Protein AF-A0A7X9ANQ8-F1 (afdb_monomer_lite)

Sequence (46 aa):
MVIERNIYLQRLIDRKENGMIKVITGIRRCGKSYLLFNIYRDWLIN

Foldseek 3Di:
DDDDPPVVLVVCVVCPPVPDDDDDDDDPPPCPVVCVPPVNVVVVVD

Structure (mmCIF, N/CA/C/O backbone):
data_AF-A0A7X9ANQ8-F1
#
_entry.id   AF-A0A7X9ANQ8-F1
#
loop_
_atom_site.group_PDB
_atom_site.id
_atom_site.type_symbol
_atom_site.label_atom_id
_atom_site.label_alt_id
_atom_site.label_comp_id
_atom_site.label_asym_id
_atom_site.label_entity_id
_atom_site.label_seq_id
_atom_site.pdbx_PDB_ins_code
_atom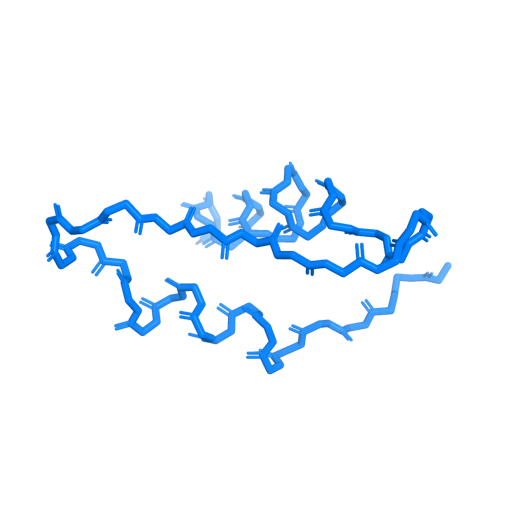_site.Cartn_x
_atom_site.Cartn_y
_atom_site.Cartn_z
_atom_site.occupancy
_atom_site.B_iso_or_equiv
_atom_site.auth_seq_id
_atom_site.auth_comp_id
_atom_site.auth_asym_id
_atom_site.auth_atom_id
_atom_site.pdbx_PDB_model_num
ATOM 1 N N . MET A 1 1 ? 8.227 5.583 -18.254 1.00 74.00 1 MET A N 1
ATOM 2 C CA . MET A 1 1 ? 6.872 5.013 -18.399 1.00 74.00 1 MET A CA 1
ATOM 3 C C . MET A 1 1 ? 6.470 4.427 -17.058 1.00 74.00 1 MET A C 1
ATOM 5 O O . MET A 1 1 ? 7.161 3.535 -16.577 1.00 74.00 1 MET A O 1
ATOM 9 N N . VAL A 1 2 ? 5.438 4.973 -16.417 1.00 80.88 2 VAL A N 1
ATOM 10 C CA . VAL A 1 2 ? 4.891 4.387 -15.187 1.00 80.88 2 VAL A CA 1
ATOM 11 C C . VAL A 1 2 ? 3.938 3.275 -15.607 1.00 80.88 2 VAL A C 1
ATOM 13 O O 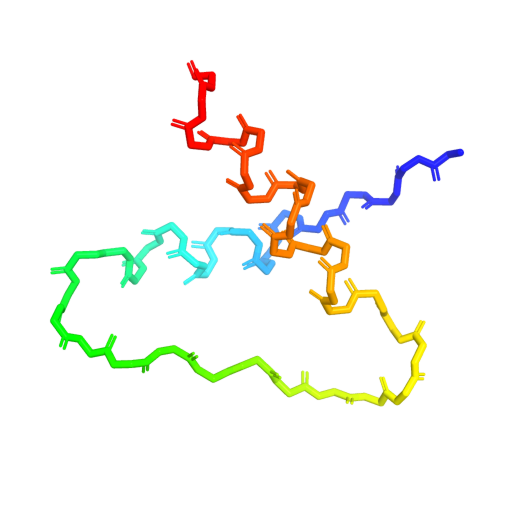. VAL A 1 2 ? 3.066 3.499 -16.438 1.00 80.88 2 VAL A O 1
ATOM 16 N N . ILE A 1 3 ? 4.147 2.065 -15.091 1.00 86.12 3 ILE A N 1
ATOM 17 C CA . ILE A 1 3 ? 3.237 0.946 -15.338 1.00 86.12 3 ILE A CA 1
ATOM 18 C C . ILE A 1 3 ? 2.113 1.038 -14.316 1.00 86.12 3 ILE A C 1
ATO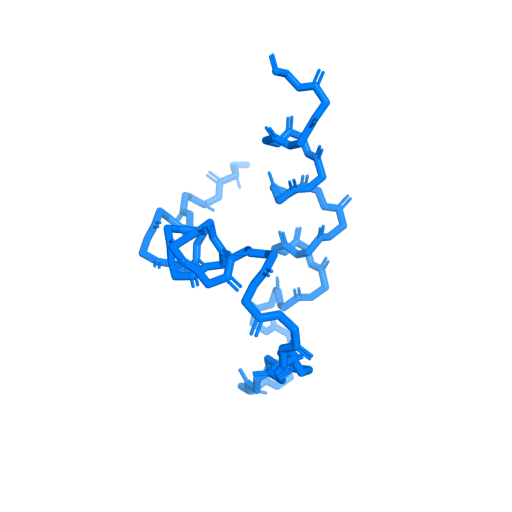M 20 O O . ILE A 1 3 ? 2.368 1.011 -13.109 1.00 86.12 3 ILE A O 1
ATOM 24 N N . GLU A 1 4 ? 0.880 1.111 -14.802 1.00 86.94 4 GLU A N 1
ATOM 25 C CA . GLU A 1 4 ? -0.300 1.142 -13.950 1.00 86.94 4 GLU A CA 1
ATOM 26 C C . GLU A 1 4 ? -0.426 -0.143 -13.118 1.00 86.94 4 GLU A C 1
ATOM 28 O O . GLU A 1 4 ? -0.233 -1.267 -13.592 1.00 86.94 4 GLU A O 1
ATOM 33 N N . ARG A 1 5 ? -0.737 0.021 -11.829 1.00 92.44 5 ARG A N 1
ATOM 34 C CA . ARG A 1 5 ? -0.879 -1.070 -10.850 1.00 92.44 5 ARG A CA 1
ATOM 35 C C . ARG A 1 5 ? -2.301 -1.134 -10.294 1.00 92.44 5 ARG A C 1
ATOM 37 O O . ARG A 1 5 ? -2.478 -1.477 -9.129 1.00 92.44 5 ARG A O 1
ATOM 44 N N . ASN A 1 6 ? -3.297 -0.847 -11.131 1.00 94.88 6 ASN A N 1
ATOM 45 C CA . ASN A 1 6 ? -4.690 -0.602 -10.731 1.00 94.88 6 ASN A CA 1
ATOM 46 C C . ASN A 1 6 ? -5.256 -1.710 -9.832 1.00 94.88 6 ASN A C 1
ATOM 48 O O . ASN A 1 6 ? -5.778 -1.423 -8.764 1.00 94.88 6 ASN A O 1
ATOM 52 N N . ILE A 1 7 ? -5.043 -2.985 -10.179 1.00 96.38 7 ILE A N 1
ATOM 53 C CA . ILE A 1 7 ? -5.512 -4.121 -9.363 1.00 96.38 7 ILE A CA 1
ATOM 54 C C . ILE A 1 7 ? -4.888 -4.116 -7.958 1.00 96.38 7 ILE A C 1
ATOM 56 O O . ILE A 1 7 ? -5.568 -4.369 -6.966 1.00 96.38 7 ILE A O 1
ATOM 60 N N . TYR A 1 8 ? -3.582 -3.863 -7.850 1.00 95.50 8 TYR A N 1
ATOM 61 C CA . TYR A 1 8 ? -2.888 -3.874 -6.560 1.00 95.50 8 TYR A CA 1
ATOM 62 C C . TYR A 1 8 ? -3.204 -2.632 -5.732 1.00 95.50 8 TYR A C 1
ATOM 64 O O . TYR A 1 8 ? -3.329 -2.738 -4.515 1.00 95.50 8 TYR A O 1
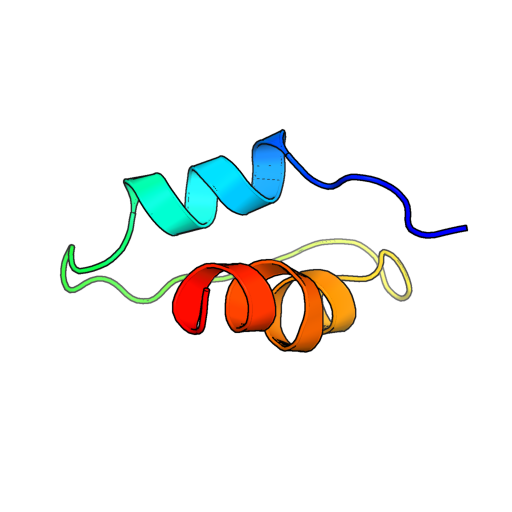ATOM 72 N N . LEU A 1 9 ? -3.349 -1.484 -6.394 1.00 95.88 9 LEU A N 1
ATOM 73 C CA . LEU A 1 9 ? -3.775 -0.239 -5.775 1.00 95.88 9 LEU A CA 1
ATOM 74 C C . LEU A 1 9 ? -5.187 -0.387 -5.197 1.00 95.88 9 LEU A C 1
ATOM 76 O O . LEU A 1 9 ? -5.373 -0.153 -4.007 1.00 95.88 9 LEU A O 1
ATOM 80 N N . GLN A 1 10 ? -6.141 -0.889 -5.986 1.00 97.25 10 GLN A N 1
ATOM 81 C CA . GLN A 1 10 ? -7.517 -1.097 -5.535 1.00 97.25 10 GLN A CA 1
ATOM 82 C C . GLN A 1 10 ? -7.584 -2.028 -4.320 1.00 97.25 10 GLN A C 1
ATOM 84 O O . GLN A 1 10 ? -8.235 -1.714 -3.333 1.00 97.25 10 GLN A O 1
ATOM 89 N N . ARG A 1 11 ? -6.802 -3.116 -4.311 1.00 96.06 11 ARG A N 1
ATOM 90 C CA . ARG A 1 11 ? -6.712 -4.018 -3.147 1.00 96.06 11 ARG A CA 1
ATOM 91 C C . ARG A 1 11 ? -6.231 -3.331 -1.865 1.00 96.06 11 ARG A C 1
ATOM 93 O O . ARG A 1 11 ? -6.591 -3.786 -0.779 1.00 96.06 11 ARG A O 1
ATOM 100 N N . LEU A 1 12 ? -5.376 -2.312 -1.971 1.00 95.69 12 LEU A N 1
ATOM 101 C CA . LEU A 1 12 ? -4.927 -1.526 -0.818 1.00 95.69 12 LEU A CA 1
ATOM 102 C C . LEU A 1 12 ? -6.022 -0.568 -0.347 1.00 95.69 12 LEU A C 1
ATOM 104 O O . LEU A 1 12 ? -6.245 -0.474 0.858 1.00 95.69 12 LEU A O 1
ATOM 108 N N . ILE A 1 13 ? -6.721 0.068 -1.289 1.00 95.81 13 ILE A N 1
ATOM 109 C CA . ILE A 1 13 ? -7.837 0.986 -1.031 1.00 95.81 13 ILE A CA 1
ATOM 110 C C . ILE A 1 13 ? -8.996 0.252 -0.349 1.00 95.81 13 ILE A C 1
ATOM 112 O O . ILE A 1 13 ? -9.405 0.644 0.740 1.00 95.81 13 ILE A O 1
ATOM 116 N N . ASP A 1 14 ? -9.453 -0.866 -0.917 1.00 96.25 14 ASP A N 1
ATOM 117 C CA . ASP A 1 14 ? -10.591 -1.647 -0.406 1.00 96.25 14 ASP A CA 1
ATOM 118 C C . ASP A 1 14 ? -10.359 -2.169 1.020 1.00 96.25 14 ASP A C 1
ATOM 120 O O . ASP A 1 14 ? -11.293 -2.463 1.762 1.00 96.25 14 ASP A O 1
ATOM 124 N N . ARG A 1 15 ? -9.088 -2.338 1.405 1.00 93.94 15 ARG A N 1
ATOM 125 C CA . ARG A 1 15 ? -8.678 -2.837 2.724 1.00 93.94 15 ARG A CA 1
ATOM 126 C C . ARG A 1 15 ? -8.170 -1.726 3.641 1.00 93.94 15 ARG A C 1
ATOM 128 O O . ARG A 1 15 ? -7.675 -2.031 4.731 1.00 93.94 15 ARG A O 1
ATOM 135 N N . LYS A 1 16 ? -8.241 -0.459 3.227 1.00 93.25 16 LYS A N 1
ATOM 136 C CA . LYS A 1 16 ? -7.875 0.690 4.062 1.00 93.25 16 LYS A CA 1
ATOM 137 C C . LYS A 1 16 ? -8.761 0.710 5.316 1.00 93.25 16 LYS A C 1
ATOM 139 O O . LYS A 1 16 ? -9.883 0.225 5.295 1.00 93.25 16 LYS A O 1
ATOM 144 N N . GLU A 1 17 ? -8.214 1.187 6.437 1.00 93.00 17 GLU A N 1
ATOM 145 C CA . GLU A 1 17 ? -8.949 1.423 7.701 1.00 93.00 17 GLU A CA 1
ATOM 146 C C . GLU A 1 17 ? -9.626 0.207 8.370 1.00 93.00 17 GLU A C 1
ATOM 148 O O . GLU A 1 17 ? -10.173 0.332 9.457 1.00 93.00 17 GLU A O 1
ATOM 153 N N . ASN A 1 18 ? -9.477 -1.006 7.837 1.00 94.94 18 ASN A N 1
ATOM 154 C CA . ASN A 1 18 ? -10.053 -2.222 8.428 1.00 94.94 18 ASN A CA 1
ATOM 155 C C . ASN A 1 18 ? -9.337 -2.761 9.693 1.00 94.94 18 ASN A C 1
ATOM 157 O O . ASN A 1 18 ? -9.527 -3.920 10.054 1.00 94.94 18 ASN A O 1
ATOM 161 N N . GLY A 1 19 ? -8.443 -1.984 10.314 1.00 93.81 19 GLY A N 1
ATOM 162 C CA . GLY A 1 19 ? -7.707 -2.363 11.533 1.00 93.81 19 GLY A CA 1
ATOM 163 C C . GLY A 1 19 ? -6.636 -3.458 11.388 1.00 93.81 19 GLY A C 1
ATOM 164 O O . GLY A 1 19 ? -5.864 -3.675 12.318 1.00 93.81 19 GLY A O 1
ATOM 165 N N . MET A 1 20 ? -6.526 -4.131 10.237 1.00 95.94 20 MET A N 1
ATOM 166 C CA . MET A 1 20 ? -5.552 -5.214 10.029 1.00 95.94 20 MET A CA 1
ATOM 167 C C . MET A 1 20 ? -4.241 -4.729 9.401 1.00 95.94 20 MET A C 1
ATOM 169 O O . MET A 1 20 ? -4.230 -3.779 8.617 1.00 95.94 20 MET A O 1
ATOM 173 N N . ILE A 1 21 ? -3.132 -5.421 9.680 1.00 94.25 21 ILE A N 1
ATOM 174 C CA . ILE A 1 21 ? -1.835 -5.194 9.019 1.00 94.25 21 ILE A CA 1
ATOM 175 C C . ILE A 1 21 ? -1.888 -5.734 7.581 1.00 94.25 21 ILE A C 1
ATOM 177 O O . ILE A 1 21 ? -2.431 -6.808 7.325 1.00 94.25 21 ILE A O 1
ATOM 181 N N . LYS A 1 22 ? -1.311 -4.995 6.625 1.00 94.00 22 LYS A N 1
ATOM 182 C CA . LYS A 1 22 ? -1.249 -5.381 5.207 1.00 94.00 22 LYS A CA 1
ATOM 183 C C . LYS A 1 22 ? 0.165 -5.842 4.869 1.00 94.00 22 LYS A C 1
ATOM 185 O O . LYS A 1 22 ? 1.118 -5.096 5.068 1.00 94.00 22 LYS A O 1
ATOM 190 N N . VAL A 1 23 ? 0.295 -7.050 4.322 1.00 94.88 23 VAL A N 1
ATOM 191 C CA . VAL A 1 23 ? 1.579 -7.614 3.878 1.00 94.88 23 VAL A CA 1
ATOM 192 C C . VAL A 1 23 ? 1.606 -7.667 2.353 1.00 94.88 23 VAL A C 1
ATOM 194 O O . VAL A 1 23 ? 0.732 -8.270 1.736 1.00 94.88 23 VAL A O 1
ATOM 197 N N . ILE A 1 24 ? 2.619 -7.051 1.738 1.00 94.50 24 ILE A N 1
ATOM 198 C CA . ILE A 1 24 ? 2.822 -7.076 0.283 1.00 94.50 24 ILE A CA 1
ATOM 199 C C . ILE A 1 24 ? 4.009 -7.981 -0.039 1.00 94.50 24 ILE A C 1
ATOM 201 O O . ILE A 1 24 ? 5.158 -7.671 0.277 1.00 94.50 24 ILE A O 1
ATOM 205 N N . THR A 1 25 ? 3.732 -9.097 -0.707 1.00 95.81 25 THR A N 1
ATOM 206 C CA . THR A 1 25 ? 4.728 -10.097 -1.108 1.00 95.81 25 THR A CA 1
ATOM 207 C C . THR A 1 25 ? 4.966 -10.0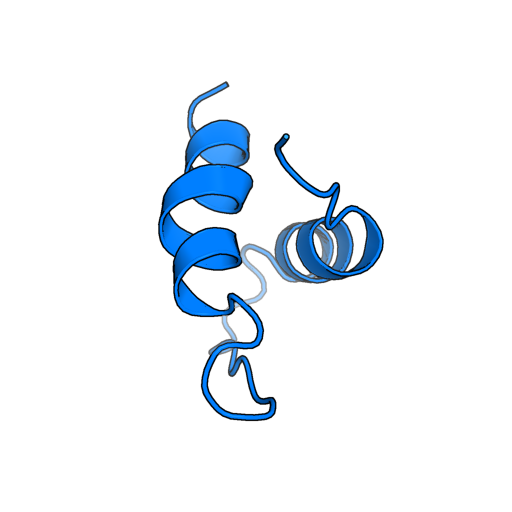80 -2.620 1.00 95.81 25 THR A C 1
ATOM 209 O O . THR A 1 25 ? 4.275 -9.401 -3.382 1.00 95.81 25 THR A O 1
ATOM 212 N N . GLY A 1 26 ? 6.013 -10.777 -3.069 1.00 93.62 26 GLY A N 1
ATOM 213 C CA . GLY A 1 26 ? 6.355 -10.925 -4.485 1.00 93.62 26 GLY A CA 1
ATOM 214 C C . GLY A 1 26 ? 7.862 -10.994 -4.726 1.00 93.62 26 GLY A C 1
ATOM 215 O O . GLY A 1 26 ? 8.660 -10.693 -3.837 1.00 93.62 26 GLY A O 1
ATOM 216 N N . ILE A 1 27 ? 8.263 -11.316 -5.953 1.00 95.50 27 ILE A N 1
ATOM 217 C CA . ILE A 1 27 ? 9.671 -11.504 -6.347 1.00 95.50 27 ILE A CA 1
ATOM 218 C C . ILE A 1 27 ? 10.489 -10.205 -6.193 1.00 95.50 27 ILE A C 1
ATOM 220 O O . ILE A 1 27 ? 9.968 -9.088 -6.272 1.00 95.50 27 ILE A O 1
ATOM 224 N N . ARG A 1 28 ? 11.796 -10.320 -5.931 1.00 95.69 28 ARG A N 1
ATOM 225 C CA . ARG A 1 28 ? 12.729 -9.178 -5.898 1.00 95.69 28 ARG A CA 1
ATOM 226 C C . ARG A 1 28 ? 12.615 -8.348 -7.194 1.00 95.69 28 ARG A C 1
ATOM 228 O O . ARG A 1 28 ? 12.488 -8.908 -8.273 1.00 95.69 28 ARG A O 1
ATOM 235 N N . ARG A 1 29 ? 12.688 -7.012 -7.088 1.00 92.19 29 ARG A N 1
ATOM 236 C CA . ARG A 1 29 ? 12.583 -6.043 -8.209 1.00 92.19 29 ARG A CA 1
ATOM 237 C C . ARG A 1 29 ? 11.221 -5.940 -8.926 1.00 92.19 29 ARG A C 1
ATOM 239 O O . ARG A 1 29 ? 11.127 -5.199 -9.891 1.00 92.19 29 ARG A O 1
ATOM 246 N N . CYS A 1 30 ? 10.134 -6.538 -8.429 1.00 92.62 30 CYS A N 1
ATOM 247 C CA . CYS A 1 30 ? 8.807 -6.352 -9.049 1.00 92.62 30 CYS A CA 1
ATOM 248 C C . CYS A 1 30 ? 8.121 -4.994 -8.760 1.00 92.62 30 CYS A C 1
ATOM 250 O O . CYS A 1 30 ? 7.005 -4.758 -9.216 1.00 92.62 30 CYS A O 1
ATOM 252 N N . GLY A 1 31 ? 8.763 -4.091 -8.009 1.00 94.31 31 GLY A N 1
ATOM 253 C CA . GLY A 1 31 ? 8.234 -2.744 -7.758 1.00 94.31 31 GLY A CA 1
ATOM 254 C C . GLY A 1 31 ? 7.290 -2.612 -6.555 1.00 94.31 31 GLY A C 1
ATOM 255 O O . GLY A 1 31 ? 6.526 -1.656 -6.500 1.00 94.31 31 GLY A O 1
ATOM 256 N N . LYS A 1 32 ? 7.350 -3.522 -5.569 1.00 95.00 32 LYS A N 1
ATOM 257 C CA . LYS A 1 32 ? 6.541 -3.435 -4.328 1.00 95.00 32 LYS A CA 1
ATOM 258 C C . LYS A 1 32 ? 6.738 -2.114 -3.578 1.00 95.00 32 LYS A C 1
ATOM 260 O O . LYS A 1 32 ? 5.763 -1.487 -3.188 1.00 95.00 32 LYS A O 1
ATOM 265 N N . SER A 1 33 ? 7.987 -1.669 -3.420 1.00 95.62 33 SER A N 1
ATOM 266 C CA . SER A 1 33 ? 8.293 -0.386 -2.775 1.00 95.62 33 SER A CA 1
ATOM 267 C C . SER A 1 33 ? 7.744 0.794 -3.580 1.00 95.62 33 SER A C 1
ATOM 269 O O . SER A 1 33 ? 7.232 1.744 -3.005 1.00 95.62 33 SER A O 1
ATOM 271 N N . TYR A 1 34 ? 7.789 0.714 -4.914 1.00 95.69 34 TYR A N 1
ATOM 272 C CA . TYR A 1 34 ? 7.258 1.764 -5.782 1.00 95.69 34 TYR A CA 1
ATOM 273 C C . TYR A 1 34 ? 5.729 1.882 -5.676 1.00 95.69 34 TYR A C 1
ATOM 275 O O . TYR A 1 34 ? 5.218 2.996 -5.593 1.00 95.69 34 TYR A O 1
ATOM 283 N N . LEU A 1 35 ? 5.018 0.746 -5.598 1.00 95.44 35 LEU A N 1
ATOM 284 C CA . LEU A 1 35 ? 3.569 0.701 -5.374 1.00 95.44 35 LEU A CA 1
ATOM 285 C C . LEU A 1 35 ? 3.164 1.434 -4.087 1.00 95.44 35 LEU A C 1
ATOM 287 O O . LEU A 1 35 ? 2.228 2.221 -4.120 1.00 95.44 35 LEU A O 1
ATOM 291 N N . LEU A 1 36 ? 3.856 1.188 -2.970 1.00 95.12 36 LEU A N 1
ATOM 292 C CA . LEU A 1 36 ? 3.516 1.800 -1.680 1.00 95.12 36 LEU A CA 1
ATOM 293 C C . LEU A 1 36 ? 3.910 3.277 -1.588 1.00 95.12 36 LEU A C 1
ATOM 295 O O . LEU A 1 36 ? 3.107 4.097 -1.159 1.00 95.12 36 LEU A O 1
ATOM 299 N N . PHE A 1 37 ? 5.151 3.610 -1.947 1.00 95.62 37 PHE A N 1
ATOM 300 C CA . PHE A 1 37 ? 5.721 4.925 -1.637 1.00 95.62 37 PHE A CA 1
ATOM 301 C C . PHE A 1 37 ? 5.466 5.993 -2.702 1.00 95.62 37 PHE A C 1
ATOM 303 O O . PHE A 1 37 ? 5.631 7.171 -2.400 1.00 95.62 37 PHE A O 1
ATOM 310 N N . ASN A 1 38 ? 5.079 5.594 -3.917 1.00 95.25 38 ASN A N 1
ATOM 311 C CA . ASN A 1 38 ? 4.708 6.522 -4.985 1.00 95.25 38 ASN A CA 1
ATOM 312 C C . ASN A 1 38 ? 3.221 6.363 -5.283 1.00 95.25 38 ASN A C 1
ATOM 314 O O . ASN A 1 38 ? 2.434 7.140 -4.779 1.00 95.25 38 ASN A O 1
ATOM 318 N N . ILE A 1 39 ? 2.809 5.278 -5.947 1.00 95.44 39 ILE A N 1
ATOM 319 C CA . ILE A 1 39 ? 1.428 5.130 -6.451 1.00 95.44 39 ILE A CA 1
ATOM 320 C C . ILE A 1 39 ? 0.377 5.267 -5.336 1.00 95.44 39 ILE A C 1
ATOM 322 O O . ILE A 1 39 ? -0.557 6.053 -5.455 1.00 95.44 39 ILE A O 1
ATOM 326 N N . TYR A 1 40 ? 0.508 4.504 -4.248 1.00 95.62 40 TYR A N 1
ATOM 327 C CA . TYR A 1 40 ? -0.461 4.554 -3.151 1.00 95.62 40 TYR A CA 1
ATOM 328 C C . TYR A 1 40 ? -0.364 5.857 -2.350 1.00 95.62 40 TYR A C 1
ATOM 330 O O . TYR A 1 40 ? -1.383 6.381 -1.916 1.00 95.62 40 TYR A O 1
ATOM 338 N N . ARG A 1 41 ? 0.845 6.410 -2.185 1.00 95.81 41 ARG A N 1
ATOM 339 C CA . ARG A 1 41 ? 1.048 7.718 -1.549 1.00 95.81 41 ARG A CA 1
ATOM 340 C C . ARG A 1 41 ? 0.383 8.837 -2.350 1.00 95.81 41 ARG A C 1
ATOM 342 O O . ARG A 1 41 ? -0.303 9.658 -1.759 1.00 95.81 41 ARG A O 1
ATOM 349 N N . ASP A 1 42 ? 0.569 8.846 -3.663 1.00 95.50 42 ASP A N 1
ATOM 350 C CA . ASP A 1 42 ? -0.029 9.822 -4.568 1.00 95.50 42 ASP A CA 1
ATOM 351 C C . ASP A 1 42 ? -1.557 9.713 -4.510 1.00 95.50 42 ASP A C 1
ATOM 353 O O . ASP A 1 42 ? -2.232 10.728 -4.405 1.00 95.50 42 ASP A O 1
ATOM 357 N N . TRP A 1 43 ? -2.115 8.497 -4.476 1.00 95.50 43 TRP A N 1
ATOM 358 C CA . TRP A 1 43 ? -3.557 8.298 -4.273 1.00 95.50 43 TRP A CA 1
ATOM 359 C C . TRP A 1 43 ? -4.069 8.804 -2.911 1.00 95.50 43 TRP A C 1
ATOM 361 O O . TRP A 1 43 ? -5.216 9.208 -2.816 1.00 95.50 43 TRP A O 1
ATOM 371 N N . LEU A 1 44 ? -3.254 8.771 -1.851 1.00 95.38 44 LEU A N 1
ATOM 372 C CA . LEU A 1 44 ? -3.658 9.260 -0.524 1.00 95.38 44 LEU A CA 1
ATOM 373 C C . LEU A 1 44 ? -3.634 10.790 -0.392 1.00 95.38 44 LEU A C 1
ATOM 375 O O . LEU A 1 44 ? -4.276 11.316 0.515 1.00 95.38 44 LEU A O 1
ATOM 379 N N . ILE A 1 45 ? -2.813 11.474 -1.193 1.00 96.38 45 ILE A N 1
ATOM 380 C CA . ILE A 1 45 ? -2.593 12.928 -1.104 1.00 96.38 45 ILE A CA 1
ATOM 381 C C . ILE A 1 45 ? -3.476 13.692 -2.098 1.00 96.38 45 ILE A C 1
ATOM 383 O O . ILE A 1 45 ? -3.811 14.846 -1.834 1.00 96.38 45 ILE A O 1
ATOM 387 N N . ASN A 1 46 ? -3.822 13.061 -3.222 1.00 87.31 46 ASN A N 1
ATOM 388 C CA . ASN A 1 46 ? -4.783 13.582 -4.195 1.00 87.31 46 ASN A CA 1
ATOM 389 C C . ASN A 1 46 ? -6.224 13.325 -3.745 1.00 87.31 46 ASN A C 1
ATOM 391 O O . ASN A 1 46 ? -7.069 14.204 -4.017 1.00 87.31 46 ASN A O 1
#

Secondary structure (DSSP, 8-state):
-PPP-HHH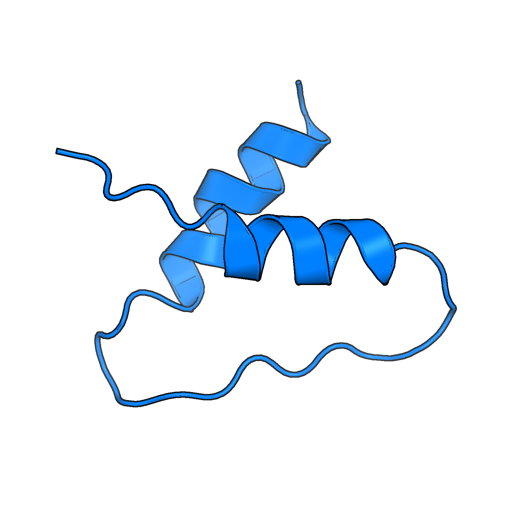HHHHHTTTTSSS-------TTSSHHHIIIIIIHHHHH-

Radius of gyration: 10.87 Å; chains: 1; bounding box: 23×25×30 Å

pLDDT: mean 93.72, std 4.22, range [74.0, 97.25]